Protein AF-A0A7V9LB85-F1 (afdb_monomer_lite)

Sequence (134 aa):
MLAVGNLLVDVRPVSAAELTRFVLATRQSPLPSASRDDVPATHVSFADASAYATWAGKRLPSEAEWHACVAAHGARLGTGTIWEWTATLEHGGRVVRGGRWRNALERPPLPDNRSFETGPAADVGFRCVLDAPA

Foldseek 3Di:
DDDQPQKDWDQEFQFLLLLVVVCVVPVDDDRFPDPDGGHHGALDWPVSLQVSQVVVVWGFAAPVVLLSVCVVQPCSSVFQQFWAFHPDDDPNFTKTFRYHDPDPPDDRTDRPDIDGDHTGDGRYGHITMHGHDD

Radius of gyration: 14.01 Å; chains: 1; bounding box: 42×33×29 Å

Secondary structure (DSSP, 8-state):
-EEETTEEE-SSPPBHHHHHHHHHHH--S---S-SSTTSBP-S--HHHHHHHHHHTT-BPPPHHHHHHHHHHHGGGG-TTSSEEEEEEEETTEEEEEE---SS-SS-PPPTT-EEEESS--TTEEE--EEEPP-

pLDDT: mean 86.44, std 13.41, range [47.97, 98.19]

Structure (mmCIF, N/CA/C/O backbone):
data_AF-A0A7V9LB85-F1
#
_entry.id   AF-A0A7V9LB85-F1
#
loop_
_atom_site.group_PDB
_atom_site.id
_atom_site.type_symbol
_atom_site.label_atom_id
_atom_site.label_alt_id
_atom_site.label_comp_id
_atom_site.label_asym_id
_atom_site.label_entity_id
_atom_site.label_seq_id
_atom_site.pdbx_PDB_ins_code
_atom_site.Cartn_x
_atom_site.Cartn_y
_atom_site.Cartn_z
_atom_site.occupancy
_atom_site.B_iso_or_equiv
_atom_site.auth_seq_id
_atom_site.auth_comp_id
_atom_site.auth_asym_id
_atom_site.auth_atom_id
_atom_site.pdbx_PDB_model_num
ATOM 1 N N . MET A 1 1 ? -12.147 0.775 -8.475 1.00 92.00 1 MET A N 1
ATOM 2 C CA . MET A 1 1 ? -11.641 -0.441 -7.804 1.00 92.00 1 MET A CA 1
ATOM 3 C C . MET A 1 1 ? -12.025 -1.675 -8.610 1.00 92.00 1 MET A C 1
ATOM 5 O O . MET A 1 1 ? -12.917 -1.568 -9.445 1.00 92.00 1 MET A O 1
ATOM 9 N N . LEU A 1 2 ? -11.361 -2.809 -8.386 1.00 94.88 2 LEU A N 1
ATOM 10 C CA . LEU A 1 2 ? -11.725 -4.131 -8.914 1.00 94.88 2 LEU A CA 1
ATOM 11 C C . LEU A 1 2 ? -12.091 -5.061 -7.755 1.00 94.88 2 LEU A C 1
ATOM 13 O O . LEU A 1 2 ? -11.514 -4.932 -6.681 1.00 94.88 2 LEU A O 1
ATOM 17 N N . ALA A 1 3 ? -13.030 -5.982 -7.967 1.00 95.88 3 ALA A N 1
ATOM 18 C CA . ALA A 1 3 ? -13.503 -6.896 -6.927 1.00 95.88 3 ALA A CA 1
ATOM 19 C C . ALA A 1 3 ? -12.721 -8.218 -6.905 1.00 95.88 3 ALA A C 1
ATOM 21 O O . ALA A 1 3 ? -12.389 -8.760 -7.960 1.00 95.88 3 ALA A O 1
ATOM 22 N N . VAL A 1 4 ? -12.447 -8.740 -5.710 1.00 95.00 4 VAL A N 1
ATOM 23 C CA . VAL A 1 4 ? -11.803 -10.036 -5.443 1.00 95.00 4 VAL A CA 1
ATOM 24 C C . VAL A 1 4 ? -12.476 -10.637 -4.213 1.00 95.00 4 VAL A C 1
ATOM 26 O O . VAL A 1 4 ? -12.159 -10.270 -3.086 1.00 95.00 4 VAL A O 1
ATOM 29 N N . GLY A 1 5 ? -13.455 -11.521 -4.417 1.00 93.44 5 GLY A N 1
ATOM 30 C CA . GLY A 1 5 ? -14.297 -11.998 -3.317 1.00 93.44 5 GLY A CA 1
ATOM 31 C C . GLY A 1 5 ? -15.012 -10.831 -2.625 1.00 93.44 5 GLY A C 1
ATOM 32 O O . GLY A 1 5 ? -15.709 -10.062 -3.281 1.00 93.44 5 GLY A O 1
ATOM 33 N N . ASN A 1 6 ? -14.796 -10.685 -1.319 1.00 93.94 6 ASN A N 1
ATOM 34 C CA . AS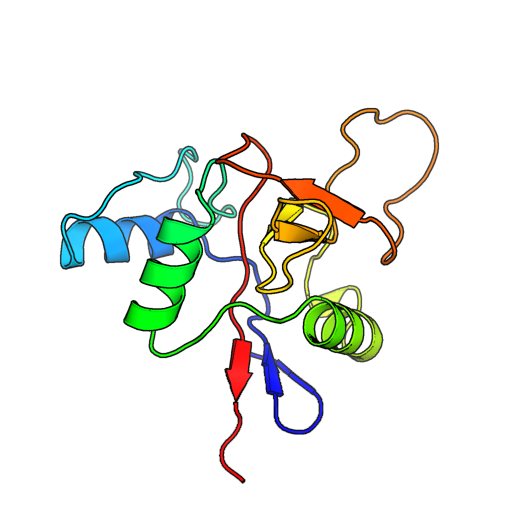N A 1 6 ? -15.322 -9.601 -0.484 1.00 93.94 6 ASN A CA 1
ATOM 35 C C . ASN A 1 6 ? -14.391 -8.374 -0.402 1.00 93.94 6 ASN A C 1
ATOM 37 O O . ASN A 1 6 ? -14.553 -7.546 0.488 1.00 93.94 6 ASN A O 1
ATOM 41 N N . LEU A 1 7 ? -13.407 -8.248 -1.293 1.00 96.25 7 LEU A N 1
ATOM 42 C CA . LEU A 1 7 ? -12.436 -7.157 -1.294 1.00 96.25 7 LEU A CA 1
ATOM 43 C C . LEU A 1 7 ? -12.565 -6.312 -2.563 1.00 96.25 7 LEU A C 1
ATOM 45 O O . LEU A 1 7 ? -12.722 -6.836 -3.666 1.00 96.25 7 LEU A O 1
ATOM 49 N N . LEU A 1 8 ? -12.431 -4.998 -2.423 1.00 97.38 8 LEU A N 1
ATOM 50 C CA . LEU A 1 8 ? -12.274 -4.048 -3.517 1.00 97.38 8 LEU A CA 1
ATOM 51 C C . LEU A 1 8 ? -10.853 -3.483 -3.492 1.00 97.38 8 LEU A C 1
ATOM 53 O O . LEU A 1 8 ? -10.438 -2.888 -2.503 1.00 97.38 8 LEU A O 1
ATOM 57 N N . VAL A 1 9 ? -10.111 -3.625 -4.588 1.00 96.62 9 VAL A N 1
ATOM 58 C CA . VAL A 1 9 ? -8.734 -3.125 -4.718 1.00 96.62 9 VAL A CA 1
ATOM 59 C C . VAL A 1 9 ? -8.661 -1.929 -5.657 1.00 96.62 9 VAL A C 1
ATOM 61 O O . VAL A 1 9 ? -9.278 -1.920 -6.728 1.00 96.62 9 VAL A O 1
ATOM 64 N N . ASP A 1 10 ? -7.914 -0.891 -5.281 1.00 96.25 10 ASP A N 1
ATOM 65 C CA . ASP A 1 10 ? -7.651 0.221 -6.191 1.00 96.25 10 ASP A CA 1
ATOM 66 C C . ASP A 1 10 ? -6.877 -0.255 -7.429 1.00 96.25 10 ASP A C 1
ATOM 68 O O . ASP A 1 10 ? -5.931 -1.038 -7.354 1.00 96.25 10 ASP A O 1
ATOM 72 N N . VAL A 1 11 ? -7.294 0.217 -8.608 1.00 93.69 11 VAL A N 1
ATOM 73 C CA . VAL A 1 11 ? -6.700 -0.203 -9.893 1.00 93.69 11 VAL A CA 1
ATOM 74 C C . VAL A 1 11 ? -5.249 0.263 -9.998 1.00 93.69 11 VAL A C 1
ATOM 76 O O . VAL A 1 11 ? -4.420 -0.428 -10.580 1.00 93.69 11 VAL A O 1
ATOM 79 N N . ARG A 1 12 ? -4.935 1.423 -9.416 1.00 92.69 12 ARG A N 1
ATOM 80 C CA . ARG A 1 12 ? -3.613 2.048 -9.438 1.00 92.69 12 ARG A CA 1
ATOM 81 C C . ARG A 1 12 ? -3.127 2.274 -8.005 1.00 92.69 12 ARG A C 1
ATOM 83 O O . ARG A 1 12 ? -3.968 2.428 -7.117 1.00 92.69 12 ARG A O 1
ATOM 90 N N . PRO A 1 13 ? -1.806 2.334 -7.779 1.00 94.06 13 PRO A N 1
ATOM 91 C CA . PRO A 1 13 ? -1.267 2.903 -6.552 1.00 94.06 13 PRO A CA 1
ATOM 92 C C . PRO A 1 13 ? -1.752 4.341 -6.346 1.00 94.06 13 PRO A C 1
ATOM 94 O O . PRO A 1 13 ? -2.096 5.029 -7.313 1.00 94.06 13 PRO A O 1
ATOM 97 N N . VAL A 1 14 ? -1.735 4.794 -5.094 1.00 94.50 14 VAL A N 1
ATOM 98 C CA . VAL A 1 14 ? -2.072 6.176 -4.741 1.00 94.50 14 VAL A CA 1
ATOM 99 C C . VAL A 1 14 ? -1.092 7.124 -5.424 1.00 94.50 14 VAL A C 1
ATOM 101 O O . VAL A 1 14 ? 0.125 6.945 -5.357 1.00 94.50 14 VAL A O 1
ATOM 104 N N . SER A 1 15 ? -1.633 8.120 -6.115 1.00 93.19 15 SER A N 1
ATOM 105 C CA . SER A 1 15 ? -0.869 9.115 -6.866 1.00 93.19 15 SER A CA 1
ATOM 106 C C . SER A 1 15 ? -0.338 10.243 -5.981 1.00 93.19 15 SER A C 1
ATOM 108 O O . SER A 1 15 ? -0.848 10.501 -4.887 1.00 93.19 15 SER A O 1
ATOM 110 N N . ALA A 1 16 ? 0.665 10.966 -6.481 1.00 91.56 16 ALA A N 1
ATOM 111 C CA . ALA A 1 16 ? 1.195 12.155 -5.823 1.00 91.56 16 ALA A CA 1
ATOM 112 C C . ALA A 1 16 ? 0.100 13.200 -5.560 1.00 91.56 16 ALA A C 1
ATOM 114 O O . ALA A 1 16 ? 0.007 13.726 -4.454 1.00 91.56 16 ALA A O 1
ATOM 115 N N . ALA A 1 17 ? -0.794 13.453 -6.520 1.00 91.62 17 ALA A N 1
ATOM 116 C CA . ALA A 1 17 ? -1.883 14.409 -6.329 1.00 91.62 17 ALA A CA 1
ATOM 117 C C . ALA A 1 17 ? -2.895 13.965 -5.267 1.00 91.62 17 ALA A C 1
ATOM 119 O O . ALA A 1 17 ? -3.435 14.791 -4.531 1.00 91.62 17 ALA A O 1
ATOM 120 N N . GLU A 1 18 ? -3.192 12.670 -5.177 1.00 93.94 18 GLU A N 1
ATOM 121 C CA . GLU A 1 18 ? -4.056 12.137 -4.123 1.00 93.94 18 GLU A CA 1
ATOM 122 C C . GLU A 1 18 ? -3.417 12.305 -2.742 1.00 93.94 18 GLU A C 1
ATOM 124 O O . GLU A 1 18 ? -4.085 12.797 -1.830 1.00 93.94 18 GLU A O 1
ATOM 129 N N . LEU A 1 19 ? -2.128 11.985 -2.599 1.00 91.88 19 LEU A N 1
ATOM 130 C CA . LEU A 1 19 ? -1.413 12.175 -1.338 1.00 91.88 19 LEU A CA 1
ATOM 131 C C . LEU A 1 19 ? -1.301 13.663 -0.965 1.00 91.88 19 LEU A C 1
ATOM 133 O O . LEU A 1 19 ? -1.534 14.021 0.186 1.00 91.88 19 LEU A O 1
ATOM 137 N N . THR A 1 20 ? -1.056 14.553 -1.931 1.00 91.06 20 THR A N 1
ATOM 138 C CA . THR A 1 20 ? -1.057 16.010 -1.708 1.00 91.06 20 THR A CA 1
ATOM 139 C C . THR A 1 20 ? -2.398 16.501 -1.166 1.00 91.06 20 THR A C 1
ATOM 141 O O . THR A 1 20 ? -2.420 17.307 -0.238 1.00 91.06 20 THR A O 1
ATOM 144 N N . ARG A 1 21 ? -3.531 16.004 -1.685 1.00 91.88 21 ARG A N 1
ATOM 145 C CA . ARG A 1 21 ? -4.858 16.373 -1.153 1.00 91.88 21 ARG A CA 1
ATOM 146 C C . ARG A 1 21 ? -5.013 15.982 0.312 1.00 91.88 21 ARG A C 1
ATOM 148 O O . ARG A 1 21 ? -5.537 16.777 1.087 1.00 91.88 21 ARG A O 1
ATOM 155 N N . PHE A 1 22 ? -4.535 14.799 0.690 1.00 93.19 22 PHE A N 1
ATOM 156 C CA . PHE A 1 22 ? -4.510 14.374 2.087 1.00 93.19 22 PHE A CA 1
ATOM 157 C C . PHE A 1 22 ? -3.664 15.321 2.944 1.00 93.19 22 PHE A C 1
ATOM 159 O O . PHE A 1 22 ? -4.175 15.848 3.927 1.00 93.19 22 PHE A O 1
ATOM 166 N N . VAL A 1 23 ? -2.425 15.617 2.535 1.00 91.19 23 VAL A N 1
ATOM 167 C CA . VAL A 1 23 ? -1.526 16.523 3.273 1.00 91.19 23 VAL A CA 1
ATOM 168 C C . VAL A 1 23 ? -2.157 17.902 3.464 1.00 91.19 23 VAL A C 1
ATOM 170 O O . VAL A 1 23 ? -2.126 18.456 4.561 1.00 91.19 23 VAL A O 1
ATOM 173 N N . LEU A 1 24 ? -2.775 18.457 2.420 1.00 90.88 24 LEU A N 1
ATOM 174 C CA . LEU A 1 24 ? -3.456 19.751 2.502 1.00 90.88 24 LEU A CA 1
ATOM 175 C C . LEU A 1 24 ? -4.674 19.711 3.438 1.00 90.88 24 LEU A C 1
ATOM 177 O O . LEU A 1 24 ? -4.934 20.690 4.137 1.00 90.88 24 LEU A O 1
ATOM 181 N N . ALA A 1 25 ? -5.402 18.592 3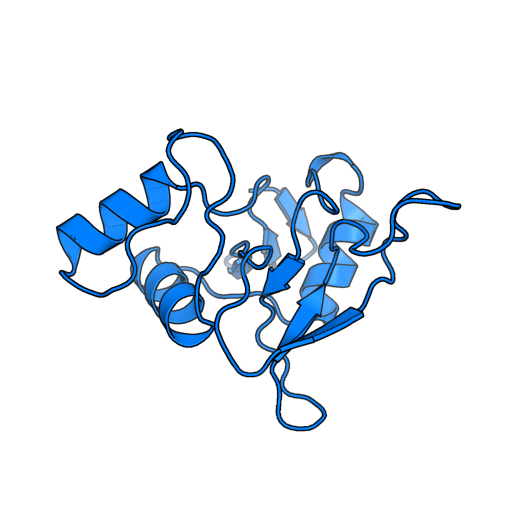.472 1.00 91.81 25 ALA A N 1
ATOM 182 C CA . ALA A 1 25 ? -6.585 18.422 4.309 1.00 91.81 25 ALA A CA 1
ATOM 183 C C . ALA A 1 25 ? -6.250 18.182 5.791 1.00 91.81 25 ALA A C 1
ATOM 185 O O . ALA A 1 25 ? -6.964 18.671 6.664 1.00 91.81 25 ALA A O 1
ATOM 186 N N . THR A 1 26 ? -5.184 17.435 6.090 1.00 90.81 26 THR A N 1
ATOM 187 C CA . THR A 1 26 ? -4.869 16.972 7.454 1.00 90.81 26 THR A CA 1
ATOM 188 C C . THR A 1 26 ? -3.681 17.685 8.087 1.00 90.81 26 THR A C 1
ATOM 190 O O . THR A 1 26 ? -3.504 17.617 9.302 1.00 90.81 26 THR A O 1
ATOM 193 N N . ARG A 1 27 ? -2.862 18.372 7.279 1.00 86.44 27 ARG A N 1
ATOM 194 C CA . ARG A 1 27 ? -1.549 18.922 7.658 1.00 86.44 27 ARG A CA 1
ATOM 195 C C . ARG A 1 27 ? -0.562 17.862 8.166 1.00 86.44 27 ARG A C 1
ATOM 197 O O . ARG A 1 27 ? 0.400 18.205 8.850 1.00 86.44 27 ARG A O 1
ATOM 204 N N . GLN A 1 28 ? -0.791 16.588 7.846 1.00 82.38 28 GLN A N 1
ATOM 205 C CA . GLN A 1 28 ? 0.138 15.500 8.150 1.00 82.38 28 GLN A CA 1
ATOM 206 C C . GLN A 1 28 ? 1.201 15.379 7.047 1.00 82.38 28 GLN A C 1
ATOM 208 O O . GLN A 1 28 ? 0.917 15.621 5.878 1.00 82.38 28 GLN A O 1
ATOM 213 N N . SER A 1 29 ? 2.430 15.029 7.433 1.00 69.50 29 SER A N 1
ATOM 214 C CA . SER A 1 29 ? 3.536 14.687 6.519 1.00 69.50 29 SER A CA 1
ATOM 215 C C . SER A 1 29 ? 3.284 13.305 5.876 1.00 69.50 29 SER A C 1
ATOM 217 O O . SER A 1 29 ? 2.511 12.541 6.452 1.00 69.50 29 SER A O 1
ATOM 219 N N . PRO A 1 30 ? 3.896 12.942 4.729 1.00 66.12 30 PRO A N 1
ATOM 220 C CA . PRO A 1 30 ? 4.901 13.635 3.946 1.00 66.12 30 PRO A CA 1
ATOM 221 C C . PRO A 1 30 ? 4.305 14.254 2.687 1.00 66.12 30 PRO A C 1
ATOM 223 O O . PRO A 1 30 ? 3.313 13.782 2.131 1.00 66.12 30 PRO A O 1
ATOM 226 N N . LEU A 1 31 ? 4.972 15.291 2.186 1.00 65.75 31 LEU A N 1
ATOM 227 C CA . LEU A 1 31 ? 4.756 15.708 0.808 1.00 65.75 31 LEU A CA 1
ATOM 228 C C . LEU A 1 31 ? 5.256 14.593 -0.125 1.00 65.75 31 LEU A C 1
ATOM 230 O O . LEU A 1 31 ? 6.318 14.019 0.137 1.00 65.75 31 LEU A O 1
ATOM 234 N N . PRO A 1 32 ? 4.519 14.269 -1.199 1.00 65.75 32 PRO A N 1
ATOM 235 C CA . PRO A 1 32 ? 4.978 13.281 -2.163 1.00 65.75 32 PRO A CA 1
ATOM 236 C C . PRO A 1 32 ? 6.311 13.719 -2.782 1.00 65.75 32 PRO A C 1
ATOM 238 O O . PRO A 1 32 ? 6.515 14.891 -3.094 1.00 65.75 32 PRO A O 1
ATOM 241 N N . SER A 1 33 ? 7.211 12.763 -3.004 1.00 65.62 33 SER A N 1
ATOM 242 C CA . SER A 1 33 ? 8.508 12.993 -3.661 1.00 65.62 33 SER A CA 1
ATOM 243 C C . SER A 1 33 ? 8.398 13.259 -5.170 1.00 65.62 33 SER A C 1
ATOM 245 O O . SER A 1 33 ? 9.374 13.656 -5.807 1.00 65.62 33 SER A O 1
ATOM 247 N N . ALA A 1 34 ? 7.226 13.020 -5.763 1.00 63.75 34 ALA A N 1
ATOM 248 C CA . ALA A 1 34 ? 7.001 13.104 -7.197 1.00 63.75 34 ALA A CA 1
ATOM 249 C C . ALA A 1 34 ? 6.506 14.488 -7.645 1.00 63.75 34 ALA A C 1
ATOM 251 O O . ALA A 1 34 ? 5.570 15.045 -7.081 1.00 63.75 34 ALA A O 1
ATOM 252 N N . SER A 1 35 ? 7.095 15.000 -8.730 1.00 60.09 35 SER A N 1
ATOM 253 C CA . SER A 1 35 ? 6.768 16.303 -9.332 1.00 60.09 35 SER A CA 1
ATOM 254 C C . SER A 1 35 ? 5.594 16.280 -10.317 1.00 60.09 35 SER A C 1
ATOM 256 O O . SER A 1 35 ? 5.237 17.321 -10.864 1.00 60.09 35 SER A O 1
ATOM 258 N N . ARG A 1 36 ? 5.018 15.101 -10.591 1.00 72.44 36 ARG A N 1
ATOM 259 C CA . ARG A 1 36 ? 3.875 14.922 -11.497 1.00 72.44 36 ARG A CA 1
ATOM 260 C C . ARG A 1 36 ? 2.690 14.341 -10.744 1.00 72.44 36 ARG A C 1
ATOM 262 O O . ARG A 1 36 ? 2.831 13.351 -10.039 1.00 72.44 36 ARG A O 1
ATOM 269 N N . ASP A 1 37 ? 1.522 14.913 -10.977 1.00 78.69 37 ASP A N 1
ATOM 270 C CA . ASP A 1 37 ? 0.306 14.616 -10.223 1.00 78.69 37 ASP A CA 1
ATOM 271 C C . ASP A 1 37 ? -0.180 13.164 -10.356 1.00 78.69 37 ASP A C 1
ATOM 273 O O . ASP A 1 37 ? -0.609 12.577 -9.365 1.00 78.69 37 ASP A O 1
ATOM 277 N N . ASP A 1 38 ? -0.048 12.561 -11.542 1.00 85.25 38 ASP A N 1
ATOM 278 C CA . ASP A 1 38 ? -0.619 11.239 -11.848 1.00 85.25 38 ASP A CA 1
ATOM 279 C C . ASP A 1 38 ? 0.321 10.050 -11.598 1.00 85.25 38 ASP A C 1
ATOM 281 O O . ASP A 1 38 ? -0.086 8.894 -11.757 1.00 85.25 38 ASP A O 1
ATOM 285 N N . VAL A 1 39 ? 1.584 10.291 -11.227 1.00 88.81 39 VAL A N 1
ATOM 286 C CA . VAL A 1 39 ? 2.511 9.185 -10.937 1.00 88.81 39 VAL A CA 1
ATOM 287 C C . VAL A 1 39 ? 2.305 8.670 -9.510 1.00 88.81 39 VAL A C 1
ATOM 289 O O . VAL A 1 39 ? 1.886 9.442 -8.643 1.00 88.81 39 VAL A O 1
ATOM 292 N N . PRO A 1 40 ? 2.597 7.383 -9.233 1.00 91.75 40 PRO A N 1
ATOM 293 C CA . PRO A 1 40 ? 2.531 6.849 -7.878 1.00 91.75 40 PRO A CA 1
ATOM 294 C C . PRO A 1 40 ? 3.335 7.694 -6.887 1.00 91.75 40 PRO A C 1
ATOM 296 O O . PRO A 1 40 ? 4.482 8.051 -7.159 1.00 91.75 40 PRO A O 1
ATOM 299 N N . ALA A 1 41 ? 2.743 7.988 -5.731 1.00 91.81 41 ALA A N 1
ATOM 300 C CA . ALA A 1 41 ? 3.464 8.588 -4.622 1.00 91.81 41 ALA A CA 1
ATOM 301 C C . ALA A 1 41 ? 4.466 7.568 -4.069 1.00 91.81 41 ALA A C 1
ATOM 303 O O . ALA A 1 41 ? 4.087 6.449 -3.717 1.00 91.81 41 ALA A O 1
ATOM 304 N N . THR A 1 42 ? 5.738 7.950 -3.982 1.00 91.38 42 THR A N 1
ATOM 305 C CA . THR A 1 42 ? 6.791 7.137 -3.363 1.00 91.38 42 THR A CA 1
ATOM 306 C C . THR A 1 42 ? 7.470 7.898 -2.230 1.00 91.38 42 THR A C 1
ATOM 308 O O . THR A 1 42 ? 7.103 9.038 -1.939 1.00 91.38 42 THR A O 1
ATOM 311 N N . HIS A 1 43 ? 8.453 7.276 -1.570 1.00 90.38 43 HIS A N 1
ATOM 312 C CA . HIS A 1 43 ? 9.103 7.843 -0.387 1.00 90.38 43 HIS A CA 1
ATOM 313 C C . HIS A 1 43 ? 8.099 8.092 0.758 1.00 90.38 43 HIS A C 1
ATOM 315 O O . HIS A 1 43 ? 8.219 9.038 1.537 1.00 90.38 43 HIS A O 1
ATOM 321 N N . VAL A 1 44 ? 7.090 7.220 0.849 1.00 90.25 44 VAL A N 1
ATOM 322 C CA . VAL A 1 44 ? 6.018 7.283 1.848 1.00 90.25 44 VAL A CA 1
ATOM 323 C C . VAL A 1 44 ? 6.326 6.286 2.959 1.00 90.25 44 VAL A C 1
ATOM 325 O O . VAL A 1 44 ? 6.644 5.129 2.676 1.00 90.25 44 VAL A O 1
ATOM 328 N N . SER A 1 45 ? 6.238 6.703 4.223 1.00 92.88 45 SER A N 1
ATOM 329 C CA . SER A 1 45 ? 6.379 5.766 5.341 1.00 92.88 45 SER A CA 1
ATOM 330 C C . SER A 1 45 ? 5.133 4.881 5.466 1.00 92.88 45 SER A C 1
ATOM 332 O O . SER A 1 45 ? 4.044 5.255 5.027 1.00 92.88 45 SER A O 1
ATOM 334 N N . PHE A 1 46 ? 5.254 3.718 6.110 1.00 95.00 46 PHE A N 1
ATOM 335 C CA . PHE A 1 46 ? 4.081 2.885 6.395 1.00 95.00 46 PHE A CA 1
ATOM 336 C C . PHE A 1 46 ? 3.018 3.642 7.210 1.00 95.00 46 PHE A C 1
ATOM 338 O O . PHE A 1 46 ? 1.823 3.496 6.953 1.00 95.00 46 PHE A O 1
ATOM 345 N N . ALA A 1 47 ? 3.445 4.454 8.184 1.00 94.06 47 ALA A N 1
ATOM 346 C CA . ALA A 1 47 ? 2.539 5.218 9.037 1.00 94.06 47 ALA A CA 1
ATOM 347 C C . ALA A 1 47 ? 1.696 6.200 8.214 1.00 94.06 47 ALA A C 1
ATOM 349 O O . ALA A 1 47 ? 0.480 6.257 8.383 1.00 94.06 47 ALA A O 1
ATOM 350 N N . ASP A 1 48 ? 2.321 6.892 7.265 1.00 93.81 48 ASP A N 1
ATOM 351 C CA . ASP A 1 48 ? 1.639 7.874 6.426 1.00 93.81 48 ASP A CA 1
ATOM 352 C C . ASP A 1 48 ? 0.734 7.209 5.386 1.00 93.81 48 ASP A C 1
ATOM 354 O O . ASP A 1 48 ? -0.390 7.655 5.162 1.00 93.81 48 ASP A O 1
ATOM 358 N N . ALA A 1 49 ? 1.179 6.092 4.802 1.00 95.44 49 ALA A N 1
ATOM 359 C CA . ALA A 1 49 ? 0.354 5.272 3.918 1.00 95.44 49 ALA A CA 1
ATOM 360 C C . ALA A 1 49 ? -0.905 4.761 4.644 1.00 95.44 49 ALA A C 1
ATOM 362 O O . ALA A 1 49 ? -2.016 4.825 4.114 1.00 95.44 49 ALA A O 1
ATOM 363 N N . SER A 1 50 ? -0.747 4.303 5.890 1.00 96.00 50 SER A N 1
ATOM 364 C CA . SER A 1 50 ? -1.852 3.857 6.742 1.00 96.00 50 SER A CA 1
ATOM 365 C C . SER A 1 50 ? -2.782 5.010 7.141 1.00 96.00 50 SER A C 1
ATOM 367 O O . SER A 1 50 ? -4.004 4.838 7.154 1.00 96.00 50 SER A O 1
ATOM 369 N N . ALA A 1 51 ? -2.228 6.186 7.452 1.00 95.62 51 ALA A N 1
ATOM 370 C CA . ALA A 1 51 ? -2.998 7.382 7.782 1.00 95.62 51 ALA A CA 1
ATOM 371 C C . ALA A 1 51 ? -3.823 7.866 6.580 1.00 95.62 51 ALA A C 1
ATOM 373 O O . ALA A 1 51 ? -5.025 8.094 6.723 1.00 95.62 51 ALA A O 1
ATOM 374 N N . TYR A 1 52 ? -3.217 7.923 5.388 1.00 96.38 52 TYR A N 1
ATOM 375 C CA . TYR A 1 52 ? -3.929 8.215 4.145 1.00 96.38 52 TYR A CA 1
ATOM 376 C C . TYR A 1 52 ? -5.058 7.213 3.912 1.00 96.38 52 TYR A C 1
ATOM 378 O O . TYR A 1 52 ? -6.186 7.616 3.635 1.00 96.38 52 TYR A O 1
ATOM 386 N N . ALA A 1 53 ? -4.768 5.908 4.010 1.00 97.25 53 ALA A N 1
ATOM 387 C CA . ALA A 1 53 ? -5.760 4.877 3.732 1.00 97.25 53 ALA A CA 1
ATOM 388 C C . ALA A 1 53 ? -6.977 5.046 4.649 1.00 97.25 53 ALA A C 1
ATOM 390 O O . ALA A 1 53 ? -8.103 5.070 4.161 1.00 97.25 53 ALA A O 1
ATOM 391 N N . THR A 1 54 ? -6.733 5.287 5.939 1.00 96.75 54 THR A N 1
ATOM 392 C CA . THR A 1 54 ? -7.781 5.558 6.933 1.00 96.75 54 THR A CA 1
ATOM 393 C C . THR A 1 54 ? -8.578 6.817 6.588 1.00 96.75 54 THR A C 1
ATOM 395 O O . THR A 1 54 ? -9.806 6.780 6.573 1.00 96.75 54 THR A O 1
ATOM 398 N N . TRP A 1 55 ? -7.902 7.923 6.257 1.00 96.19 55 TRP A N 1
ATOM 399 C CA . TRP A 1 55 ? -8.552 9.176 5.853 1.00 96.19 55 TRP A CA 1
ATOM 400 C C . TRP A 1 55 ? -9.428 9.008 4.604 1.00 96.19 55 TRP A C 1
ATOM 402 O O . TRP A 1 55 ? -10.518 9.570 4.530 1.00 96.19 55 TRP A O 1
ATOM 412 N N . ALA A 1 56 ? -8.987 8.187 3.651 1.00 96.56 56 ALA A N 1
ATOM 413 C CA . ALA A 1 56 ? -9.734 7.858 2.442 1.00 96.56 56 ALA A CA 1
ATOM 414 C C . ALA A 1 56 ? -10.878 6.848 2.679 1.00 96.56 56 ALA A C 1
ATOM 416 O O . ALA A 1 56 ? -11.535 6.452 1.714 1.00 96.56 56 ALA A O 1
ATOM 417 N N . GLY A 1 57 ? -11.102 6.404 3.923 1.00 96.56 57 GLY A N 1
ATOM 418 C CA . GLY A 1 57 ? -12.107 5.397 4.272 1.00 96.56 57 GLY A CA 1
ATOM 419 C C . GLY A 1 57 ? -11.755 3.987 3.792 1.00 96.56 57 GLY A C 1
ATOM 420 O O . GLY A 1 57 ? -12.648 3.211 3.476 1.00 96.56 57 GLY A O 1
ATOM 421 N N . LYS A 1 58 ? -10.463 3.673 3.676 1.00 97.38 58 LYS A N 1
ATOM 422 C CA . LYS A 1 58 ? -9.897 2.420 3.155 1.00 97.38 58 LYS A CA 1
ATOM 423 C C . LYS A 1 58 ? -8.866 1.854 4.144 1.00 97.38 58 LYS A C 1
ATOM 425 O O . LYS A 1 58 ? -8.683 2.365 5.246 1.00 97.38 58 LYS A O 1
ATOM 430 N N . ARG A 1 59 ? -8.135 0.816 3.732 1.00 98.12 59 ARG A N 1
ATOM 431 C CA . ARG A 1 59 ? -6.967 0.286 4.453 1.00 98.12 59 ARG A CA 1
ATOM 432 C C . ARG A 1 59 ? -5.874 -0.182 3.495 1.00 98.12 59 ARG A C 1
ATOM 434 O O . ARG A 1 59 ? -6.099 -0.317 2.292 1.00 98.12 59 ARG A O 1
ATOM 441 N N . LEU A 1 60 ? -4.689 -0.449 4.036 1.00 98.19 60 LEU A N 1
ATOM 442 C CA . LEU A 1 60 ? -3.656 -1.186 3.311 1.00 98.19 60 LEU A CA 1
ATOM 443 C C . LEU A 1 60 ? -4.040 -2.676 3.230 1.00 98.19 60 LEU A C 1
ATOM 445 O O . LEU A 1 60 ? -4.605 -3.209 4.194 1.00 98.19 60 LEU A O 1
ATOM 449 N N . PRO A 1 61 ? -3.746 -3.363 2.113 1.00 97.88 61 PRO A N 1
ATOM 450 C CA . PRO A 1 61 ? -3.947 -4.803 2.015 1.00 97.88 61 PRO A CA 1
ATOM 451 C C . PRO A 1 61 ? -2.962 -5.542 2.921 1.00 97.88 61 PRO A C 1
ATOM 453 O O . PRO A 1 61 ? -1.835 -5.093 3.119 1.00 97.88 61 PRO A O 1
ATOM 456 N N . SER A 1 62 ? -3.338 -6.711 3.424 1.00 97.81 62 SER A N 1
ATOM 457 C CA . SER A 1 62 ? -2.359 -7.718 3.839 1.00 97.81 62 SER A CA 1
ATOM 458 C C . SER A 1 62 ? -1.594 -8.248 2.620 1.00 97.81 62 SER A C 1
ATOM 460 O O . SER A 1 62 ? -2.048 -8.136 1.481 1.00 97.81 62 SER A O 1
ATOM 462 N N . GLU A 1 63 ? -0.436 -8.868 2.835 1.00 96.06 63 GLU A N 1
ATOM 463 C CA . GLU A 1 63 ? 0.303 -9.524 1.748 1.00 96.06 63 GLU A CA 1
ATOM 464 C C . GLU A 1 63 ? -0.539 -10.586 1.022 1.00 96.06 63 GLU A C 1
ATOM 466 O O . GLU A 1 63 ? -0.497 -10.673 -0.205 1.00 96.06 63 GLU A O 1
ATOM 471 N N . ALA A 1 64 ? -1.321 -11.373 1.765 1.00 95.81 64 ALA A N 1
ATOM 472 C CA . ALA A 1 64 ? -2.170 -12.410 1.188 1.00 95.81 64 ALA A CA 1
ATOM 473 C C . ALA A 1 64 ? -3.261 -11.813 0.285 1.00 95.81 64 ALA A C 1
ATOM 475 O O . ALA A 1 64 ? -3.494 -12.302 -0.819 1.00 95.81 64 ALA A O 1
ATOM 476 N N . GLU A 1 65 ? -3.888 -10.716 0.714 1.00 96.75 65 GLU A N 1
ATOM 477 C CA . GLU A 1 65 ? -4.870 -9.987 -0.094 1.00 96.75 65 GLU A CA 1
ATOM 478 C C . GLU A 1 65 ? -4.235 -9.349 -1.326 1.00 96.75 65 GLU A C 1
ATOM 480 O O . GLU A 1 65 ? -4.814 -9.402 -2.411 1.00 96.75 65 GLU A O 1
ATOM 485 N N . TRP A 1 66 ? -3.034 -8.782 -1.183 1.00 95.25 66 TRP A N 1
ATOM 486 C CA . TRP A 1 66 ? -2.284 -8.238 -2.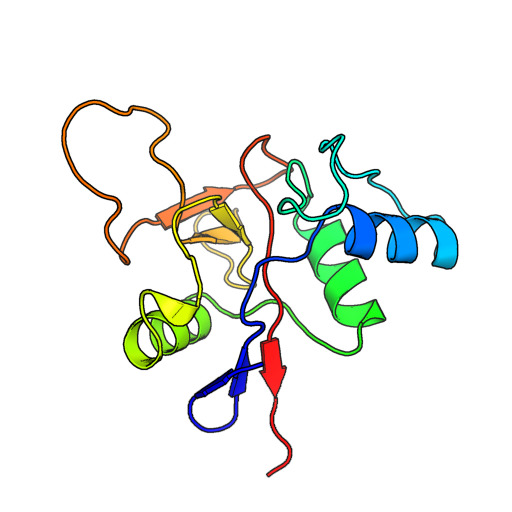311 1.00 95.25 66 TRP A CA 1
ATOM 487 C C . TRP A 1 66 ? -2.032 -9.325 -3.363 1.00 95.25 66 TRP A C 1
ATOM 489 O O . TRP A 1 66 ? -2.342 -9.130 -4.539 1.00 95.25 66 TRP A O 1
ATOM 499 N N . HIS A 1 67 ? -1.568 -10.505 -2.937 1.00 93.69 67 HIS A N 1
ATOM 500 C CA . HIS A 1 67 ? -1.393 -11.657 -3.821 1.00 93.69 67 HIS A CA 1
ATOM 501 C C . HIS A 1 67 ? -2.691 -12.098 -4.485 1.00 93.69 67 HIS A C 1
ATOM 503 O O . HIS A 1 67 ? -2.706 -12.297 -5.698 1.00 93.69 67 HIS A O 1
ATOM 509 N N . ALA A 1 68 ? -3.780 -12.220 -3.724 1.00 93.88 68 ALA A N 1
ATOM 510 C CA . ALA A 1 68 ? -5.078 -12.600 -4.271 1.00 93.88 68 ALA A CA 1
ATOM 511 C C . ALA A 1 68 ? -5.546 -11.607 -5.350 1.00 93.88 68 ALA A C 1
ATOM 513 O O . ALA A 1 68 ? -6.037 -12.015 -6.403 1.00 93.88 68 ALA A O 1
ATOM 514 N N . CYS A 1 69 ? -5.327 -10.306 -5.136 1.00 93.75 69 CYS A N 1
ATOM 515 C CA . CYS A 1 69 ? -5.658 -9.273 -6.112 1.00 93.75 69 CYS A CA 1
ATOM 516 C C . CYS A 1 69 ? -4.842 -9.383 -7.395 1.00 93.75 69 CYS A C 1
ATOM 518 O O . CYS A 1 69 ? -5.401 -9.290 -8.490 1.00 93.75 69 CYS A O 1
ATOM 520 N N . VAL A 1 70 ? -3.533 -9.595 -7.274 1.00 90.56 70 VAL A N 1
ATOM 521 C CA . VAL A 1 70 ? -2.649 -9.754 -8.433 1.00 90.56 70 VAL A CA 1
ATOM 522 C C . VAL A 1 70 ? -2.946 -11.048 -9.181 1.00 90.56 70 VAL A C 1
ATOM 524 O O . VAL A 1 70 ? -2.990 -11.027 -10.407 1.00 90.56 70 VAL A O 1
ATOM 527 N N . ALA A 1 71 ? -3.234 -12.144 -8.481 1.00 90.50 71 ALA A N 1
ATOM 528 C CA . ALA A 1 71 ? -3.642 -13.398 -9.106 1.00 90.50 71 ALA A CA 1
ATOM 529 C C . ALA A 1 71 ? -4.965 -13.258 -9.880 1.00 90.50 71 ALA A C 1
ATOM 531 O O . ALA A 1 71 ? -5.096 -13.803 -10.973 1.00 90.50 71 ALA A O 1
ATOM 532 N N . ALA A 1 72 ? -5.929 -12.498 -9.346 1.00 92.69 72 ALA A N 1
ATOM 533 C CA . ALA A 1 72 ? -7.235 -12.306 -9.975 1.00 92.69 72 ALA A CA 1
ATOM 534 C C . ALA A 1 72 ? -7.212 -11.337 -11.171 1.00 92.69 72 ALA A C 1
ATOM 536 O O . ALA A 1 72 ? -7.899 -11.566 -12.165 1.00 92.69 72 ALA A O 1
ATOM 537 N N . HIS A 1 73 ? -6.451 -10.241 -11.081 1.00 91.56 73 HIS A N 1
ATOM 538 C CA . HIS A 1 73 ? -6.536 -9.128 -12.042 1.00 91.56 73 HIS A CA 1
ATOM 539 C C . HIS A 1 73 ? -5.263 -8.897 -12.861 1.00 91.56 73 HIS A C 1
ATOM 541 O O . HIS A 1 73 ? -5.314 -8.211 -13.888 1.00 91.56 73 HIS A O 1
ATOM 547 N N . GLY A 1 74 ? -4.132 -9.461 -12.436 1.00 84.00 74 GLY A N 1
ATOM 548 C CA . GLY A 1 74 ? -2.849 -9.413 -13.133 1.00 84.00 74 GLY A CA 1
ATOM 549 C C . GLY A 1 74 ? -2.465 -8.011 -13.605 1.00 84.00 74 GLY A C 1
ATOM 550 O O . GLY A 1 74 ? -2.485 -7.038 -12.847 1.00 84.00 74 GLY A O 1
ATOM 551 N N . ALA A 1 75 ? -2.164 -7.900 -14.902 1.00 82.25 75 ALA A N 1
ATOM 552 C CA . ALA A 1 75 ? -1.712 -6.668 -15.549 1.00 82.25 75 ALA A CA 1
ATOM 553 C C . ALA A 1 75 ? -2.663 -5.469 -15.376 1.00 82.25 75 ALA A C 1
ATOM 555 O O . ALA A 1 75 ? -2.216 -4.325 -15.451 1.00 82.25 75 ALA A O 1
ATOM 556 N N . ARG A 1 76 ? -3.956 -5.696 -15.094 1.00 87.19 76 ARG A N 1
ATOM 557 C CA . ARG A 1 76 ? -4.933 -4.611 -14.885 1.00 87.19 76 ARG A CA 1
ATOM 558 C C . ARG A 1 76 ? -4.610 -3.746 -13.671 1.00 87.19 76 ARG A C 1
ATOM 560 O O . ARG A 1 76 ? -5.060 -2.608 -13.618 1.00 87.19 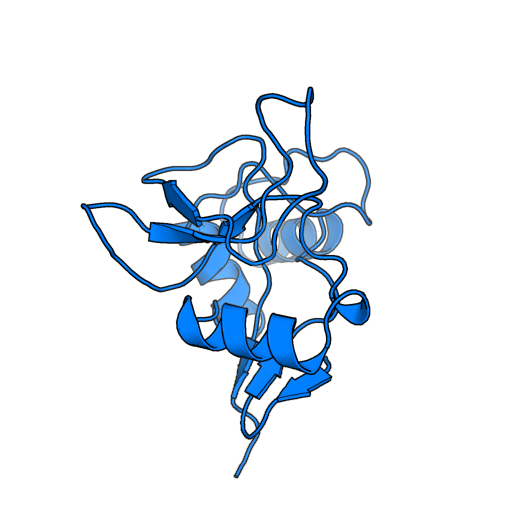76 ARG A O 1
ATOM 567 N N . LEU A 1 77 ? -3.857 -4.277 -12.709 1.00 86.62 77 LEU A N 1
ATOM 568 C CA . LEU A 1 77 ? -3.439 -3.542 -11.522 1.00 86.62 77 LEU A CA 1
ATOM 569 C C . LEU A 1 77 ? -2.179 -2.692 -11.749 1.00 86.62 77 LEU A C 1
ATOM 571 O O . LEU A 1 77 ? -1.837 -1.895 -10.878 1.00 86.62 77 LEU A O 1
ATOM 575 N N . GLY A 1 78 ? -1.467 -2.853 -12.871 1.00 80.00 78 GLY A N 1
ATOM 576 C CA . GLY A 1 78 ? -0.234 -2.102 -13.144 1.00 80.00 78 GLY A CA 1
ATOM 577 C C . GLY A 1 78 ? 0.870 -2.294 -12.090 1.00 80.00 78 GLY A C 1
ATOM 578 O O . GLY A 1 78 ? 1.667 -1.382 -11.855 1.00 80.00 78 GLY A O 1
ATOM 579 N N . THR A 1 79 ? 0.893 -3.449 -11.417 1.00 78.12 79 THR A N 1
ATOM 580 C CA . THR A 1 79 ? 1.888 -3.794 -10.388 1.00 78.12 79 THR A CA 1
ATOM 581 C C . THR A 1 79 ? 3.295 -3.942 -10.972 1.00 78.12 79 THR A C 1
ATOM 583 O O . THR A 1 79 ? 3.455 -4.235 -12.155 1.00 78.12 79 THR A O 1
ATOM 586 N N . GLY A 1 80 ? 4.326 -3.775 -10.135 1.00 77.12 80 GLY A N 1
ATOM 587 C CA . GLY A 1 80 ? 5.738 -3.909 -10.538 1.00 77.12 80 GLY A CA 1
ATOM 588 C C . GLY A 1 80 ? 6.397 -2.604 -11.005 1.00 77.12 80 GLY A C 1
ATOM 589 O O . GLY A 1 80 ? 7.544 -2.601 -11.449 1.00 77.12 80 GLY A O 1
ATOM 590 N N . THR A 1 81 ? 5.689 -1.476 -10.906 1.00 79.94 81 THR A N 1
ATOM 591 C CA . THR A 1 81 ? 6.231 -0.137 -11.194 1.00 79.94 81 THR A CA 1
ATOM 592 C C . THR A 1 81 ? 6.922 0.494 -9.985 1.00 79.94 81 THR A C 1
ATOM 594 O O . THR A 1 81 ? 7.906 1.213 -10.166 1.00 79.94 81 THR A O 1
ATOM 597 N N . ILE A 1 82 ? 6.431 0.183 -8.784 1.00 88.44 82 ILE A N 1
ATOM 598 C CA . ILE A 1 82 ? 6.947 0.572 -7.467 1.00 88.44 82 ILE A CA 1
ATOM 599 C C . ILE A 1 82 ? 6.784 -0.601 -6.491 1.00 88.44 82 ILE A C 1
ATOM 601 O O . ILE A 1 82 ? 6.081 -1.573 -6.789 1.00 88.44 82 ILE A O 1
ATOM 605 N N . TRP A 1 83 ? 7.414 -0.509 -5.325 1.00 92.50 83 TRP A N 1
ATOM 606 C CA . TRP A 1 83 ? 7.073 -1.354 -4.183 1.00 92.50 83 TRP A CA 1
ATOM 607 C C . TRP A 1 83 ? 5.805 -0.833 -3.513 1.00 92.50 83 TRP A C 1
ATOM 609 O O . TRP A 1 83 ? 5.622 0.376 -3.383 1.00 92.50 83 TRP A O 1
ATOM 619 N N . GLU A 1 84 ? 4.931 -1.739 -3.087 1.00 94.56 84 GLU A N 1
ATOM 620 C CA . GLU A 1 84 ? 3.664 -1.387 -2.445 1.00 94.56 84 GLU A CA 1
ATOM 621 C C . GLU A 1 84 ? 3.645 -1.886 -0.997 1.00 94.56 84 GLU A C 1
ATOM 623 O O . GLU A 1 84 ? 3.848 -3.079 -0.752 1.00 94.56 84 GLU A O 1
ATOM 628 N N . TRP A 1 85 ? 3.394 -0.981 -0.045 1.00 96.75 85 TRP A N 1
ATOM 629 C CA . TRP A 1 85 ? 3.182 -1.334 1.360 1.00 96.75 85 TRP A CA 1
ATOM 630 C C . TRP A 1 85 ? 2.021 -2.312 1.541 1.00 96.75 85 TRP A C 1
ATOM 632 O O . TRP A 1 85 ? 0.937 -2.122 0.987 1.00 96.75 85 TRP A O 1
ATOM 642 N N . THR A 1 86 ? 2.231 -3.298 2.413 1.00 97.56 86 THR A N 1
ATOM 643 C CA . THR A 1 86 ? 1.172 -4.151 2.959 1.00 97.56 86 THR A CA 1
ATOM 644 C C . THR A 1 86 ? 1.118 -4.025 4.483 1.00 97.56 86 THR A C 1
ATOM 646 O O . THR A 1 86 ? 2.081 -3.606 5.128 1.00 97.56 86 THR A O 1
ATOM 649 N N . ALA A 1 87 ? -0.011 -4.397 5.082 1.00 97.62 87 ALA A N 1
ATOM 650 C CA . ALA A 1 87 ? -0.224 -4.379 6.528 1.00 97.62 87 ALA A CA 1
ATOM 651 C C . ALA A 1 87 ? 0.516 -5.509 7.277 1.00 97.62 87 ALA A C 1
ATOM 653 O O . ALA A 1 87 ? 0.632 -5.461 8.504 1.00 97.62 87 ALA A O 1
ATOM 654 N N . THR A 1 88 ? 1.036 -6.516 6.567 1.00 97.88 88 THR A N 1
ATOM 655 C CA . THR A 1 88 ? 1.708 -7.677 7.167 1.00 97.88 88 THR A CA 1
ATOM 656 C C . THR A 1 88 ? 3.022 -7.265 7.843 1.00 97.88 88 THR A C 1
ATOM 658 O O . THR A 1 88 ? 3.873 -6.636 7.213 1.00 97.88 88 THR A O 1
ATOM 661 N N . LEU A 1 89 ? 3.197 -7.614 9.128 1.00 96.69 89 LEU A N 1
ATOM 662 C CA . LEU A 1 89 ? 4.473 -7.495 9.851 1.00 96.69 89 LEU A CA 1
ATOM 663 C C . LEU A 1 89 ? 5.245 -8.806 9.764 1.00 96.69 89 LEU A C 1
ATOM 665 O O . LEU A 1 89 ? 4.700 -9.848 10.117 1.00 96.69 89 LEU A O 1
ATOM 669 N N . GLU A 1 90 ? 6.519 -8.749 9.402 1.00 95.12 90 GLU A N 1
ATOM 670 C CA . GLU A 1 90 ? 7.403 -9.909 9.458 1.00 95.12 90 GLU A CA 1
ATOM 671 C C . GLU A 1 90 ? 8.861 -9.456 9.576 1.00 95.12 90 GLU A C 1
ATOM 673 O O . GLU A 1 90 ? 9.225 -8.388 9.088 1.00 95.12 90 GLU A O 1
ATOM 678 N N . HIS A 1 91 ? 9.704 -10.244 10.248 1.00 92.12 91 HIS A N 1
ATOM 679 C CA . HIS A 1 91 ? 11.138 -9.952 10.417 1.00 92.12 91 HIS A CA 1
ATOM 680 C C . HIS A 1 91 ? 11.451 -8.536 10.951 1.00 92.12 91 HIS A C 1
ATOM 682 O O . HIS A 1 91 ? 12.490 -7.961 10.643 1.00 92.12 91 HIS A O 1
ATOM 688 N N . GLY A 1 92 ? 10.550 -7.956 11.753 1.00 92.06 92 GLY A N 1
ATOM 689 C CA . GLY A 1 92 ? 10.711 -6.607 12.309 1.00 92.06 92 GLY A CA 1
ATOM 690 C C . GLY A 1 92 ? 10.401 -5.458 11.340 1.00 92.06 92 GLY A C 1
ATOM 691 O O . GLY A 1 92 ? 10.538 -4.302 11.732 1.00 92.06 92 GLY A O 1
ATOM 692 N N . GLY A 1 93 ? 9.950 -5.748 10.116 1.00 94.12 93 GLY A N 1
ATOM 693 C CA . GLY A 1 93 ? 9.522 -4.764 9.119 1.00 94.12 93 GLY A CA 1
ATOM 694 C C . GLY A 1 93 ? 8.134 -5.063 8.556 1.00 94.12 93 GLY A C 1
ATOM 695 O O . GLY A 1 93 ? 7.499 -6.068 8.883 1.00 94.12 93 GLY A O 1
ATOM 696 N N . ARG A 1 94 ? 7.634 -4.170 7.703 1.00 96.44 94 ARG A N 1
ATOM 697 C CA . ARG A 1 94 ? 6.397 -4.400 6.951 1.00 96.44 94 ARG A CA 1
ATOM 698 C C . ARG A 1 94 ? 6.733 -5.013 5.607 1.00 96.44 94 ARG A C 1
ATOM 700 O O . ARG A 1 94 ? 7.690 -4.598 4.954 1.00 96.44 94 ARG A O 1
ATOM 707 N N . VAL A 1 95 ? 5.931 -5.986 5.195 1.00 95.75 95 VAL A N 1
ATOM 708 C CA . VAL A 1 95 ? 6.103 -6.607 3.887 1.00 95.75 95 VAL A CA 1
ATOM 709 C C . VAL A 1 95 ? 5.741 -5.599 2.801 1.00 95.75 95 VAL A C 1
ATOM 711 O O . VAL A 1 95 ? 4.662 -4.999 2.831 1.00 95.75 95 VAL A O 1
ATOM 714 N N . VAL A 1 96 ? 6.625 -5.453 1.819 1.00 94.31 96 VAL A N 1
ATOM 715 C CA . VAL A 1 96 ? 6.354 -4.742 0.566 1.00 94.31 96 VAL A CA 1
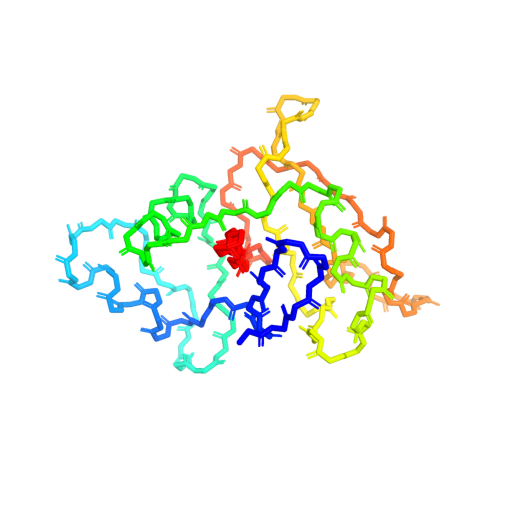ATOM 716 C C . VAL A 1 96 ? 6.364 -5.723 -0.602 1.00 94.31 96 VAL A C 1
ATOM 718 O O . VAL A 1 96 ? 7.152 -6.674 -0.623 1.00 94.31 96 VAL A O 1
ATOM 721 N N . ARG A 1 97 ? 5.471 -5.509 -1.571 1.00 92.88 97 ARG A N 1
ATOM 722 C CA . ARG A 1 97 ? 5.247 -6.419 -2.706 1.00 92.88 97 ARG A CA 1
ATOM 723 C C . ARG A 1 97 ? 5.374 -5.717 -4.055 1.00 92.88 97 ARG A C 1
ATOM 725 O O . ARG A 1 97 ? 5.367 -4.487 -4.141 1.00 92.88 97 ARG A O 1
ATOM 732 N N . GLY A 1 98 ? 5.466 -6.520 -5.114 1.00 85.31 98 GLY A N 1
ATOM 733 C CA . GLY A 1 98 ? 5.534 -6.057 -6.498 1.00 85.31 98 GLY A CA 1
ATOM 734 C C . GLY A 1 98 ? 6.947 -5.625 -6.857 1.00 85.31 98 GLY A C 1
ATOM 735 O O . GLY A 1 98 ? 7.731 -6.438 -7.334 1.00 85.31 98 GLY A O 1
ATOM 736 N N . GLY A 1 99 ? 7.272 -4.358 -6.609 1.00 72.44 99 GLY A N 1
ATOM 737 C CA . GLY A 1 99 ? 8.619 -3.825 -6.777 1.00 72.44 99 GLY A CA 1
ATOM 738 C C . GLY A 1 99 ? 9.085 -3.707 -8.229 1.00 72.44 99 GLY A C 1
ATOM 739 O O . GLY A 1 99 ? 8.911 -4.603 -9.056 1.00 72.44 99 GLY A O 1
ATOM 740 N N . ARG A 1 100 ? 9.755 -2.595 -8.536 1.00 64.19 100 ARG A N 1
ATOM 741 C CA . ARG A 1 100 ? 10.648 -2.505 -9.697 1.00 64.19 100 ARG A CA 1
ATOM 742 C C . ARG A 1 100 ? 12.004 -3.097 -9.279 1.00 64.19 100 ARG A C 1
ATOM 744 O O . ARG A 1 100 ? 12.421 -2.909 -8.138 1.00 64.19 100 ARG A O 1
ATOM 751 N N . TRP A 1 101 ? 12.709 -3.808 -10.164 1.00 55.50 101 TRP A N 1
ATOM 752 C CA . TRP A 1 101 ? 14.064 -4.294 -9.860 1.00 55.50 101 TRP A CA 1
ATOM 753 C C . TRP A 1 101 ? 14.984 -3.131 -9.452 1.00 55.50 101 TRP A C 1
ATOM 755 O O . TRP A 1 101 ? 15.140 -2.185 -10.223 1.00 55.50 101 TRP A O 1
ATOM 765 N N . ARG A 1 102 ? 15.643 -3.227 -8.285 1.00 54.50 102 ARG A N 1
ATOM 766 C CA . ARG A 1 102 ? 16.764 -2.335 -7.919 1.00 54.50 102 ARG A CA 1
ATOM 767 C C . ARG A 1 102 ? 18.041 -2.657 -8.729 1.00 54.50 102 ARG A C 1
ATOM 769 O O . ARG A 1 102 ? 18.874 -1.778 -8.894 1.00 54.50 102 ARG A O 1
ATOM 776 N N . ASN A 1 103 ? 18.140 -3.866 -9.310 1.00 47.97 103 ASN A N 1
ATOM 777 C CA . ASN A 1 103 ? 19.245 -4.341 -10.163 1.00 47.97 103 ASN A CA 1
ATOM 778 C C . ASN A 1 103 ? 18.690 -4.928 -11.481 1.00 47.97 103 ASN A C 1
ATOM 780 O O . ASN A 1 103 ? 18.208 -6.056 -11.516 1.00 47.97 103 ASN A O 1
ATOM 784 N N . ALA A 1 104 ? 18.693 -4.139 -12.555 1.00 52.22 104 ALA A N 1
ATOM 785 C CA . ALA A 1 104 ? 17.822 -4.304 -13.725 1.00 52.22 104 ALA A CA 1
ATOM 786 C C . ALA A 1 104 ? 18.287 -5.270 -14.843 1.00 52.22 104 ALA A C 1
ATOM 788 O O . ALA A 1 104 ? 17.854 -5.090 -15.978 1.00 52.22 104 ALA A O 1
ATOM 789 N N . LEU A 1 105 ? 19.160 -6.256 -14.607 1.00 52.22 105 LEU A N 1
ATOM 790 C CA . LEU A 1 105 ? 19.867 -6.879 -15.742 1.00 52.22 105 LEU A CA 1
ATOM 791 C C . LEU A 1 105 ? 19.289 -8.160 -16.365 1.00 52.22 105 LEU A C 1
ATOM 793 O O . LEU A 1 105 ? 19.683 -8.429 -17.493 1.00 52.22 105 LEU A O 1
ATOM 797 N N . GLU A 1 106 ? 18.372 -8.935 -15.760 1.00 49.28 106 GLU A N 1
ATOM 798 C CA . GLU A 1 106 ? 18.136 -10.292 -16.322 1.00 49.28 106 GLU A CA 1
ATOM 799 C C . GLU A 1 106 ? 16.690 -10.819 -16.455 1.00 49.28 106 GLU A C 1
ATOM 801 O O . GLU A 1 106 ? 16.493 -11.733 -17.257 1.00 49.28 106 GLU A O 1
ATOM 806 N N . ARG A 1 107 ? 15.646 -10.317 -15.763 1.00 49.78 107 ARG A N 1
ATOM 807 C CA . ARG A 1 107 ? 14.281 -10.917 -15.853 1.00 49.78 107 ARG A CA 1
ATOM 808 C C . ARG A 1 107 ? 13.132 -9.912 -15.639 1.00 49.78 107 ARG A C 1
ATOM 810 O O . ARG A 1 107 ? 13.298 -8.973 -14.865 1.00 49.78 107 ARG A O 1
ATOM 817 N N . PRO A 1 108 ? 11.942 -10.096 -16.257 1.00 50.66 108 PRO A N 1
ATOM 818 C CA . PRO A 1 108 ? 10.757 -9.291 -15.936 1.00 50.66 108 PRO A CA 1
ATOM 819 C C . PRO A 1 108 ? 10.331 -9.493 -14.466 1.00 50.66 108 PRO A C 1
ATOM 821 O O . PRO A 1 108 ? 10.604 -10.555 -13.902 1.00 50.66 108 PRO A O 1
ATOM 824 N N . PRO A 1 109 ? 9.700 -8.492 -13.819 1.00 53.25 109 PRO A N 1
ATOM 825 C CA . PRO A 1 109 ? 9.244 -8.609 -12.435 1.00 53.25 109 PRO A CA 1
ATOM 826 C C . PRO A 1 109 ? 8.275 -9.786 -12.291 1.00 53.25 109 PRO A C 1
ATOM 828 O O . PRO A 1 109 ? 7.308 -9.901 -13.045 1.00 53.25 109 PRO A O 1
ATOM 831 N N . LEU A 1 110 ? 8.550 -10.668 -11.329 1.00 58.22 110 LEU A N 1
ATOM 832 C CA . LEU A 1 110 ? 7.644 -11.753 -10.972 1.00 58.22 110 LEU A CA 1
ATOM 833 C C . LEU A 1 110 ? 6.633 -11.236 -9.933 1.00 58.22 110 LEU A C 1
ATOM 835 O O . LEU A 1 110 ? 7.016 -10.440 -9.071 1.00 58.22 110 LEU A O 1
ATOM 839 N N . PRO A 1 111 ? 5.371 -11.705 -9.953 1.00 57.53 111 PRO A N 1
ATOM 840 C CA . PRO A 1 111 ? 4.377 -11.396 -8.914 1.00 57.53 111 PRO A CA 1
ATOM 841 C C . PRO A 1 111 ? 4.870 -11.692 -7.484 1.00 57.53 111 PRO A C 1
ATOM 843 O O . PRO A 1 111 ? 4.400 -11.096 -6.513 1.00 57.53 111 PRO A O 1
ATOM 846 N N . ASP A 1 112 ? 5.864 -12.577 -7.370 1.00 70.06 112 ASP A N 1
ATOM 847 C CA . ASP A 1 112 ? 6.371 -13.119 -6.115 1.00 70.06 112 ASP A CA 1
ATOM 848 C C . ASP A 1 112 ? 7.467 -12.269 -5.440 1.00 70.06 112 ASP A C 1
ATOM 850 O O . ASP A 1 112 ? 7.919 -12.622 -4.348 1.00 70.06 112 ASP A O 1
ATOM 854 N N . ASN A 1 113 ? 7.839 -11.117 -6.006 1.00 80.19 113 ASN A N 1
ATOM 855 C CA . ASN A 1 113 ? 8.785 -10.188 -5.383 1.00 80.19 113 ASN A CA 1
ATOM 856 C C . ASN A 1 113 ? 8.310 -9.690 -4.003 1.00 80.19 113 ASN A C 1
ATOM 858 O O . ASN A 1 113 ? 7.208 -9.149 -3.853 1.00 80.19 113 ASN A O 1
ATOM 862 N N . ARG A 1 114 ? 9.199 -9.821 -3.012 1.00 88.31 114 ARG A N 1
ATOM 863 C CA . ARG A 1 114 ? 8.966 -9.539 -1.590 1.00 88.31 114 ARG A CA 1
ATOM 864 C C . ARG A 1 114 ? 10.178 -8.855 -0.970 1.00 88.31 114 ARG A C 1
ATOM 866 O O . ARG A 1 114 ? 11.303 -9.271 -1.234 1.00 88.31 114 ARG A O 1
ATOM 873 N N . SER A 1 115 ? 9.953 -7.873 -0.106 1.00 91.06 115 SER A N 1
ATOM 874 C CA . SER A 1 115 ? 10.976 -7.325 0.796 1.00 91.06 115 SER A CA 1
ATOM 875 C C . SER A 1 115 ? 10.343 -6.942 2.139 1.00 91.06 115 SER A C 1
ATOM 877 O O . SER A 1 115 ? 9.119 -6.997 2.288 1.00 91.06 115 SER A O 1
ATOM 879 N N . PHE A 1 116 ? 11.171 -6.551 3.107 1.00 92.12 116 PHE A N 1
ATOM 880 C CA . PHE A 1 116 ? 10.752 -6.033 4.408 1.00 92.12 116 PHE A CA 1
ATOM 881 C C . PHE A 1 116 ? 11.372 -4.658 4.602 1.00 92.12 116 PHE A C 1
ATOM 883 O O . PHE A 1 116 ? 12.591 -4.513 4.550 1.00 92.12 116 PHE A O 1
ATOM 890 N N . GLU A 1 117 ? 10.536 -3.654 4.823 1.00 91.81 117 GLU A N 1
ATOM 891 C CA . GLU A 1 117 ? 10.982 -2.273 4.977 1.00 91.81 117 GLU A CA 1
ATOM 892 C C . GLU A 1 117 ? 10.527 -1.755 6.352 1.00 91.81 117 GLU A C 1
ATOM 894 O O . GLU A 1 117 ? 9.420 -2.047 6.820 1.00 91.81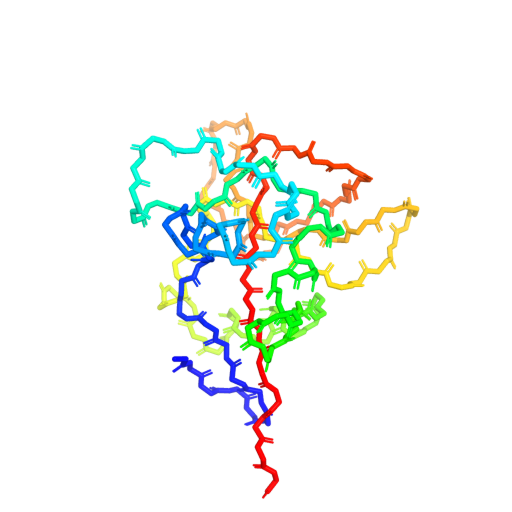 117 GLU A O 1
ATOM 899 N N . THR A 1 118 ? 11.401 -1.015 7.033 1.00 91.94 118 THR A N 1
ATOM 900 C CA . THR A 1 118 ? 11.158 -0.466 8.384 1.00 91.94 118 THR A CA 1
ATOM 901 C C . THR A 1 118 ? 10.909 1.041 8.377 1.00 91.94 118 THR A C 1
ATOM 903 O O . THR A 1 118 ? 10.485 1.602 9.385 1.00 91.94 118 THR A O 1
ATOM 906 N N . GLY A 1 119 ? 11.137 1.701 7.241 1.00 87.69 119 GLY A N 1
ATOM 907 C CA . GLY A 1 119 ? 11.001 3.142 7.074 1.00 87.69 119 GLY A CA 1
ATOM 908 C C . GLY A 1 119 ? 10.663 3.525 5.632 1.00 87.69 119 GLY A C 1
ATOM 909 O O . GLY A 1 119 ? 10.503 2.650 4.781 1.00 87.69 119 GLY A O 1
ATOM 910 N N . PRO A 1 120 ? 10.512 4.829 5.346 1.00 84.81 120 PRO A N 1
ATOM 911 C CA . PRO A 1 120 ? 10.286 5.302 3.986 1.00 84.81 120 PRO A CA 1
ATOM 912 C C . PRO A 1 120 ? 11.490 4.971 3.095 1.00 84.81 120 PRO A C 1
ATOM 914 O O . PRO A 1 120 ? 12.634 5.236 3.461 1.00 84.81 120 PRO A O 1
ATOM 917 N N . ALA A 1 121 ? 11.222 4.441 1.904 1.00 83.56 121 ALA A N 1
ATOM 918 C CA . ALA A 1 121 ? 12.226 4.194 0.874 1.00 83.56 121 ALA A CA 1
ATOM 919 C C . ALA A 1 121 ? 11.793 4.821 -0.458 1.00 83.56 121 ALA A C 1
ATOM 921 O O . ALA A 1 121 ? 10.602 4.941 -0.755 1.00 83.56 121 ALA A O 1
ATOM 922 N N . ALA A 1 122 ? 12.772 5.251 -1.259 1.00 83.56 122 ALA A N 1
ATOM 923 C CA . ALA A 1 122 ? 12.553 6.106 -2.429 1.00 83.56 122 ALA A CA 1
ATOM 924 C C . ALA A 1 122 ? 11.616 5.508 -3.494 1.00 83.56 122 ALA A C 1
ATOM 926 O O . ALA A 1 122 ? 10.948 6.251 -4.211 1.00 83.56 122 ALA A O 1
ATOM 927 N N . ASP A 1 123 ? 11.548 4.181 -3.584 1.00 87.12 123 ASP A N 1
ATOM 928 C CA . ASP A 1 123 ? 10.758 3.416 -4.548 1.00 87.12 123 ASP A CA 1
ATOM 929 C C . ASP A 1 123 ? 9.531 2.723 -3.928 1.00 87.12 123 ASP A C 1
ATOM 931 O O . ASP A 1 123 ? 8.877 1.924 -4.603 1.00 87.12 123 ASP A O 1
ATOM 935 N N . VAL A 1 124 ? 9.201 3.036 -2.667 1.00 91.62 124 VAL A N 1
ATOM 936 C CA . VAL A 1 124 ? 8.051 2.469 -1.952 1.00 91.62 124 VAL A CA 1
ATOM 937 C C . VAL A 1 124 ? 6.902 3.470 -1.897 1.00 91.62 124 VAL A C 1
ATOM 939 O O . VAL A 1 124 ? 7.037 4.580 -1.376 1.00 91.62 124 VAL A O 1
ATOM 942 N N . GLY A 1 125 ? 5.764 3.043 -2.433 1.00 93.75 125 GLY A N 1
ATOM 943 C CA . GLY A 1 125 ? 4.459 3.677 -2.315 1.00 93.75 125 GLY A CA 1
ATOM 944 C C . GLY A 1 125 ? 3.432 2.677 -1.794 1.00 93.75 125 GLY A C 1
ATOM 945 O O . GLY A 1 125 ? 3.763 1.759 -1.042 1.00 93.75 125 GLY A O 1
ATOM 946 N N . PHE A 1 126 ? 2.165 2.846 -2.164 1.00 95.19 126 PHE A N 1
ATOM 947 C CA . PHE A 1 126 ? 1.105 1.977 -1.663 1.00 95.19 126 PHE A CA 1
ATOM 948 C C . PHE A 1 126 ? -0.161 2.019 -2.515 1.00 95.19 126 PHE A C 1
ATOM 950 O O . PHE A 1 126 ? -0.388 2.920 -3.324 1.00 95.19 126 PHE A O 1
ATOM 957 N N . ARG A 1 127 ? -1.002 1.017 -2.287 1.00 96.06 127 ARG A N 1
ATOM 958 C CA . ARG A 1 127 ? -2.331 0.860 -2.863 1.00 96.06 127 ARG A CA 1
ATOM 959 C C . ARG A 1 127 ? -3.295 0.539 -1.736 1.00 96.06 127 ARG A C 1
ATOM 961 O O . ARG A 1 127 ? -2.924 -0.147 -0.785 1.00 96.06 127 ARG A O 1
ATOM 968 N N . CYS A 1 128 ? -4.525 1.011 -1.862 1.00 97.75 128 CYS A N 1
ATOM 969 C CA . CYS A 1 128 ? -5.551 0.753 -0.870 1.00 97.75 128 CYS A CA 1
ATOM 970 C C . CYS A 1 128 ? -6.512 -0.348 -1.317 1.00 97.75 128 CYS A C 1
ATOM 972 O O . CYS A 1 128 ? -6.748 -0.582 -2.509 1.00 97.75 128 CYS A O 1
ATOM 974 N N . VAL A 1 129 ? -7.100 -0.986 -0.315 1.00 98.06 129 VAL A N 1
ATOM 975 C CA . VAL A 1 129 ? -8.231 -1.895 -0.451 1.00 98.06 129 VAL A CA 1
ATOM 976 C C . VAL A 1 129 ? -9.369 -1.450 0.459 1.00 98.06 129 VAL A C 1
ATOM 978 O O . VAL A 1 129 ? -9.164 -0.705 1.421 1.00 98.06 129 VAL A O 1
ATOM 981 N N . LEU A 1 130 ? -10.571 -1.902 0.137 1.00 97.25 130 LEU A N 1
ATOM 982 C CA . LEU A 1 130 ? -11.783 -1.698 0.910 1.00 97.25 130 LEU A CA 1
ATOM 983 C C . LEU A 1 130 ? -12.505 -3.037 1.043 1.00 97.25 130 LEU A C 1
ATOM 985 O O . LEU A 1 130 ? -12.587 -3.789 0.073 1.00 97.25 130 LEU A O 1
ATOM 989 N N . ASP A 1 131 ? -13.046 -3.317 2.219 1.00 94.50 131 ASP A N 1
ATOM 990 C CA . ASP A 1 131 ? -13.922 -4.467 2.414 1.00 94.50 131 ASP A CA 1
ATOM 991 C C . ASP A 1 131 ? -15.274 -4.174 1.748 1.00 94.50 131 ASP A C 1
ATOM 993 O O . ASP A 1 131 ? -15.921 -3.163 2.032 1.00 94.50 131 ASP A O 1
ATOM 997 N N . ALA A 1 132 ? -15.675 -5.018 0.800 1.00 83.12 132 ALA A N 1
ATOM 998 C CA . ALA A 1 132 ? -16.972 -4.906 0.155 1.00 83.12 132 ALA A CA 1
ATOM 999 C C . ALA A 1 132 ? -18.073 -5.185 1.193 1.00 83.12 132 ALA A C 1
ATOM 1001 O O . ALA A 1 132 ? -17.923 -6.116 1.993 1.00 83.12 132 ALA A O 1
ATOM 1002 N N . PRO A 1 133 ? -19.175 -4.413 1.200 1.00 71.88 133 PRO A N 1
ATOM 1003 C CA . PRO A 1 133 ? -20.318 -4.747 2.037 1.00 71.88 133 PRO A CA 1
ATOM 1004 C C . PRO A 1 133 ? -20.826 -6.147 1.664 1.00 71.88 133 PRO A C 1
ATOM 1006 O O . PRO A 1 133 ? -20.884 -6.485 0.479 1.00 71.88 133 PRO A O 1
ATOM 1009 N N . ALA A 1 134 ? -21.113 -6.947 2.694 1.00 60.03 134 ALA A N 1
ATOM 1010 C CA . ALA A 1 134 ? -21.651 -8.300 2.572 1.00 60.03 134 ALA A CA 1
ATOM 1011 C C . ALA A 1 134 ? -23.013 -8.326 1.865 1.00 60.03 134 ALA A C 1
ATOM 1013 O O . ALA A 1 134 ? -23.776 -7.341 2.015 1.00 60.03 134 ALA A O 1
#